Protein AF-A0A9D9GJA7-F1 (afdb_monomer)

pLDDT: mean 70.84, std 18.73, range [32.91, 92.44]

Mean predicted aligned error: 10.93 Å

Structure (mmCIF, N/CA/C/O backbone):
data_AF-A0A9D9GJA7-F1
#
_entry.id   AF-A0A9D9GJA7-F1
#
loop_
_atom_site.group_PDB
_atom_site.id
_atom_site.type_symbol
_atom_site.label_atom_id
_atom_site.label_alt_id
_atom_site.label_comp_id
_atom_site.label_asym_id
_atom_site.label_entity_id
_atom_site.label_seq_id
_atom_site.pdbx_PDB_ins_code
_atom_site.Cartn_x
_atom_site.Cartn_y
_atom_site.Cartn_z
_atom_site.occupancy
_atom_site.B_iso_or_equiv
_atom_site.auth_seq_id
_atom_site.auth_comp_id
_atom_site.auth_asym_id
_atom_site.auth_atom_id
_atom_site.pdbx_PDB_model_num
ATOM 1 N N . MET A 1 1 ? 30.873 8.343 -36.134 1.00 35.38 1 MET A N 1
ATOM 2 C CA . MET A 1 1 ? 29.512 7.784 -36.040 1.00 35.38 1 MET A CA 1
ATOM 3 C C . MET A 1 1 ? 29.190 7.694 -34.567 1.00 35.38 1 MET A C 1
ATOM 5 O O . MET A 1 1 ? 29.715 6.819 -33.895 1.00 35.38 1 MET A O 1
ATOM 9 N N . THR A 1 2 ? 28.476 8.680 -34.042 1.00 35.34 2 THR A N 1
ATOM 10 C CA . THR A 1 2 ? 27.985 8.662 -32.664 1.00 35.34 2 THR A CA 1
ATOM 11 C C . THR A 1 2 ? 26.743 7.786 -32.673 1.00 35.34 2 THR A C 1
ATOM 13 O O . THR A 1 2 ? 25.801 8.078 -33.402 1.00 35.34 2 THR A O 1
ATOM 16 N N . GLN A 1 3 ? 26.798 6.666 -31.958 1.00 35.84 3 GLN A N 1
ATOM 17 C CA . GLN A 1 3 ? 25.634 5.827 -31.706 1.00 35.84 3 GLN A CA 1
ATOM 18 C C . GLN A 1 3 ? 24.644 6.712 -30.941 1.00 35.84 3 GLN A C 1
ATOM 20 O O . GLN A 1 3 ? 25.002 7.241 -29.887 1.00 35.84 3 GLN A O 1
ATOM 25 N N . GLU A 1 4 ? 23.475 6.983 -31.525 1.00 36.22 4 GLU A N 1
ATOM 26 C CA . GLU A 1 4 ? 22.383 7.639 -30.809 1.00 36.22 4 GLU A CA 1
ATOM 27 C C . GLU A 1 4 ? 22.106 6.781 -29.578 1.00 36.22 4 GLU A C 1
ATOM 29 O O . GLU A 1 4 ? 21.740 5.614 -29.692 1.00 36.22 4 GLU A O 1
ATOM 34 N N . GLY A 1 5 ? 22.425 7.323 -28.402 1.00 35.62 5 GLY A N 1
ATOM 35 C CA . GLY A 1 5 ? 22.123 6.664 -27.148 1.00 35.62 5 GLY A CA 1
ATOM 36 C C . GLY A 1 5 ? 20.614 6.597 -27.036 1.00 35.62 5 GLY A C 1
ATOM 37 O O . GLY A 1 5 ? 19.968 7.644 -26.934 1.00 35.62 5 GLY A O 1
ATOM 38 N N . ASP A 1 6 ? 20.069 5.384 -27.089 1.00 36.84 6 ASP A N 1
ATOM 39 C CA . ASP A 1 6 ? 18.672 5.133 -26.773 1.00 36.84 6 ASP A CA 1
ATOM 40 C C . ASP A 1 6 ? 18.368 5.819 -25.442 1.00 36.84 6 ASP A C 1
ATOM 42 O O . ASP A 1 6 ? 18.902 5.474 -24.385 1.00 36.84 6 ASP A O 1
ATOM 46 N N . THR A 1 7 ? 17.557 6.871 -25.503 1.00 36.34 7 THR A N 1
ATOM 47 C CA . THR A 1 7 ? 17.101 7.551 -24.301 1.00 36.34 7 THR A CA 1
ATOM 48 C C 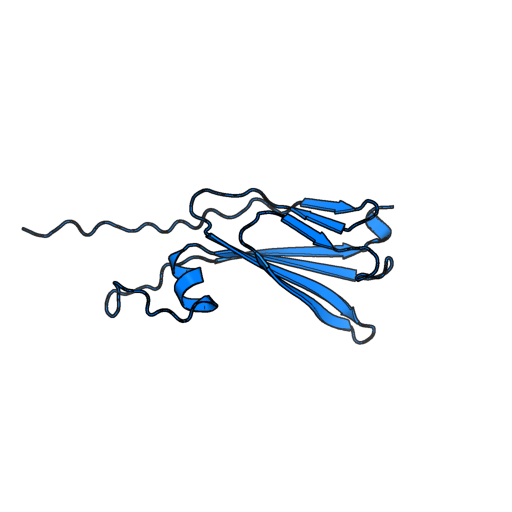. THR A 1 7 ? 16.082 6.623 -23.660 1.00 36.34 7 THR A C 1
ATOM 50 O O . THR A 1 7 ? 14.925 6.588 -24.073 1.00 36.34 7 THR A O 1
ATOM 53 N N . ILE A 1 8 ? 16.510 5.839 -22.670 1.00 39.09 8 ILE A N 1
ATOM 54 C CA . ILE A 1 8 ? 15.599 5.059 -21.831 1.00 39.09 8 ILE A CA 1
ATOM 55 C C . ILE A 1 8 ? 14.824 6.060 -20.970 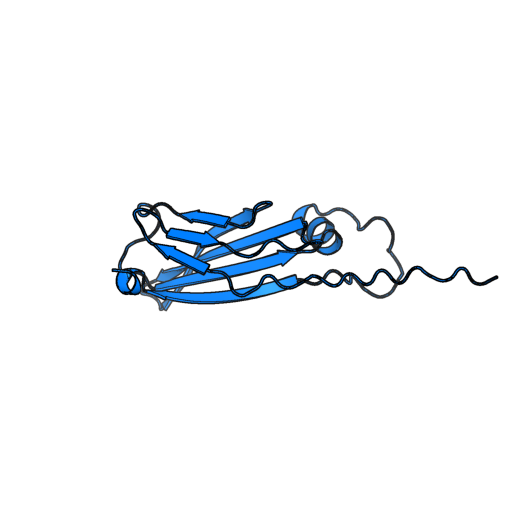1.00 39.09 8 ILE A C 1
ATOM 57 O O . ILE A 1 8 ? 15.234 6.426 -19.871 1.00 39.09 8 ILE A O 1
ATOM 61 N N . THR A 1 9 ? 13.700 6.555 -21.486 1.00 38.88 9 THR A N 1
ATOM 62 C CA . THR A 1 9 ? 12.747 7.342 -20.705 1.00 38.88 9 THR A CA 1
ATOM 63 C C . THR A 1 9 ? 11.918 6.378 -19.861 1.00 38.88 9 THR A C 1
ATOM 65 O O . THR A 1 9 ? 10.818 5.986 -20.253 1.00 38.88 9 THR A O 1
ATOM 68 N N . GLY A 1 10 ? 12.458 5.954 -18.718 1.00 42.56 10 GLY A N 1
ATOM 69 C CA .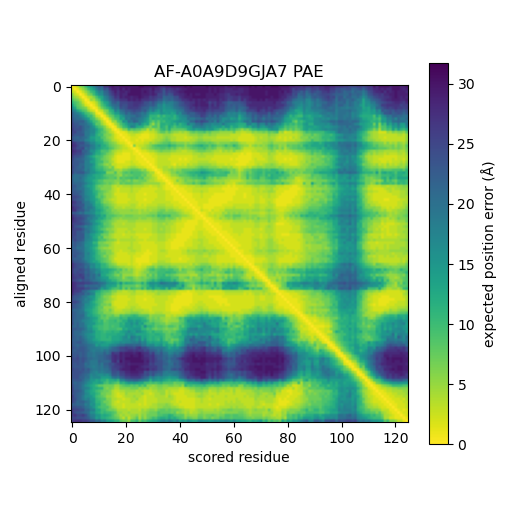 GLY A 1 10 ? 11.708 5.237 -17.688 1.00 42.56 10 GLY A CA 1
ATOM 70 C C . GLY A 1 10 ? 10.673 6.168 -17.065 1.00 42.56 10 GLY A C 1
ATOM 71 O O . GLY A 1 10 ? 10.892 6.738 -16.004 1.00 42.56 10 GLY A O 1
ATOM 72 N N . VAL A 1 11 ? 9.562 6.412 -17.759 1.00 42.25 11 VAL A N 1
ATOM 73 C CA . VAL A 1 11 ? 8.434 7.136 -17.175 1.00 42.25 11 VAL A CA 1
ATOM 74 C C . VAL A 1 11 ? 7.668 6.116 -16.347 1.00 42.25 11 VAL A C 1
ATOM 76 O O . VAL A 1 11 ? 6.833 5.395 -16.897 1.00 42.25 11 VAL A O 1
ATOM 79 N N . THR A 1 12 ? 7.926 6.031 -15.038 1.00 47.69 12 THR A N 1
ATOM 80 C CA . THR A 1 12 ? 7.034 5.264 -14.158 1.00 47.69 12 THR A CA 1
ATOM 81 C C . THR A 1 12 ? 5.677 5.934 -14.222 1.00 47.69 12 THR A C 1
ATOM 83 O O . THR A 1 12 ? 5.460 7.038 -13.715 1.00 47.69 12 THR A O 1
ATOM 86 N N . LYS A 1 13 ? 4.741 5.293 -14.920 1.00 47.22 13 LYS A N 1
ATOM 87 C CA . LYS A 1 13 ? 3.384 5.805 -15.020 1.00 47.22 13 LYS A CA 1
ATOM 88 C C . LYS A 1 13 ? 2.721 5.582 -13.660 1.00 47.22 13 LYS A C 1
ATOM 90 O O . LYS A 1 13 ? 2.319 4.475 -13.332 1.00 47.22 13 LYS A O 1
ATOM 95 N N . VAL A 1 14 ? 2.623 6.670 -12.899 1.00 48.81 14 VAL A N 1
ATOM 96 C CA . VAL A 1 14 ? 1.860 6.840 -11.651 1.00 48.81 14 VAL A CA 1
ATOM 97 C C . VAL A 1 14 ? 0.566 6.007 -11.698 1.00 48.81 14 VAL A C 1
ATOM 99 O O . VAL A 1 14 ? -0.241 6.246 -12.609 1.00 48.81 14 VAL A O 1
ATOM 102 N N . PRO A 1 15 ? 0.309 5.074 -10.759 1.00 52.47 15 PRO A N 1
ATOM 103 C CA . PRO A 1 15 ? -1.046 4.569 -10.558 1.00 52.47 15 PRO A CA 1
ATOM 104 C C . PRO A 1 15 ? -1.973 5.774 -10.373 1.00 52.47 15 PRO A C 1
ATOM 106 O O . PRO A 1 15 ? -1.563 6.784 -9.792 1.00 52.47 15 PRO A O 1
ATOM 109 N N . LYS A 1 16 ? -3.224 5.719 -10.849 1.00 59.41 16 LYS A N 1
ATOM 110 C CA . LYS A 1 16 ? -4.201 6.700 -10.341 1.00 59.41 16 LYS A CA 1
ATOM 111 C C . LYS A 1 16 ? -4.279 6.564 -8.811 1.00 59.41 16 LYS A C 1
ATOM 113 O O . LYS A 1 16 ? -3.718 5.623 -8.248 1.00 59.41 16 LYS A O 1
ATOM 118 N N . ASP A 1 17 ? -4.930 7.510 -8.134 1.00 66.94 17 ASP A N 1
ATOM 119 C CA . ASP A 1 17 ? -5.233 7.284 -6.717 1.00 66.94 17 ASP A CA 1
ATOM 120 C C . ASP A 1 17 ? -5.847 5.888 -6.543 1.00 66.94 17 ASP A C 1
ATOM 122 O O . ASP A 1 17 ? -6.564 5.406 -7.420 1.00 66.94 17 ASP A O 1
ATOM 126 N N . PHE A 1 18 ? -5.479 5.213 -5.460 1.00 79.75 18 PHE A N 1
ATOM 127 C CA . PHE A 1 18 ? -6.000 3.890 -5.169 1.00 79.75 18 PHE A CA 1
ATOM 128 C C . PHE A 1 18 ? -7.399 4.001 -4.560 1.00 79.75 18 PHE A C 1
ATOM 130 O O . PHE A 1 18 ? -7.737 4.967 -3.862 1.00 79.75 18 PHE A O 1
ATOM 137 N N . ASP A 1 19 ? -8.197 2.981 -4.827 1.00 87.62 19 ASP A N 1
ATOM 138 C CA . ASP A 1 19 ? -9.531 2.805 -4.290 1.00 87.62 19 ASP A CA 1
ATOM 139 C C . ASP A 1 19 ? -9.486 1.893 -3.071 1.00 87.62 19 ASP A C 1
ATOM 141 O O . ASP A 1 19 ? -8.735 0.915 -3.013 1.00 87.62 19 ASP A O 1
ATOM 145 N N . ILE A 1 20 ? -10.318 2.234 -2.092 1.00 86.56 20 ILE A N 1
ATOM 146 C CA . ILE A 1 20 ? -10.500 1.473 -0.863 1.00 86.56 20 ILE A CA 1
ATOM 147 C C . ILE A 1 20 ? -11.975 1.124 -0.788 1.00 86.56 20 ILE A C 1
ATOM 149 O O . ILE A 1 20 ? -12.831 2.004 -0.871 1.00 86.56 20 ILE A O 1
ATOM 153 N N . THR A 1 21 ? -12.261 -0.162 -0.655 1.00 87.88 21 THR A N 1
ATOM 154 C CA . THR A 1 21 ? -13.621 -0.677 -0.507 1.00 87.88 21 THR A CA 1
ATOM 155 C C . THR A 1 21 ? -13.660 -1.603 0.692 1.00 87.88 21 THR A C 1
ATOM 157 O O . THR A 1 21 ? -12.754 -2.416 0.869 1.00 87.88 21 THR A O 1
ATOM 160 N N . MET A 1 22 ? -14.698 -1.474 1.509 1.00 80.69 22 MET A N 1
ATOM 161 C CA . MET A 1 22 ? -14.904 -2.304 2.687 1.00 80.69 22 MET A CA 1
ATOM 162 C C . MET A 1 22 ? -16.203 -3.085 2.509 1.00 80.69 22 MET A C 1
ATOM 164 O O . MET A 1 22 ? -17.247 -2.490 2.258 1.00 80.69 22 MET A O 1
ATOM 168 N N . ASN A 1 23 ? -16.114 -4.408 2.617 1.00 78.88 23 ASN A N 1
ATOM 169 C CA . ASN A 1 23 ? -17.252 -5.300 2.858 1.00 78.88 23 ASN A CA 1
ATOM 170 C C . ASN A 1 23 ? -16.893 -6.132 4.104 1.00 78.88 23 ASN A C 1
ATOM 172 O O . ASN A 1 23 ? -16.432 -5.568 5.091 1.00 78.88 23 ASN A O 1
ATOM 176 N N . ASP A 1 24 ? -16.980 -7.464 4.034 1.00 81.50 24 ASP A N 1
ATOM 177 C CA . ASP A 1 24 ? -16.424 -8.360 5.062 1.00 81.50 24 ASP A CA 1
ATOM 178 C C . ASP A 1 24 ? -14.895 -8.217 5.202 1.00 81.50 24 ASP A C 1
ATOM 180 O O . ASP A 1 24 ? -14.329 -8.543 6.237 1.00 81.50 24 ASP A O 1
ATOM 184 N N . ASN A 1 25 ? -14.223 -7.701 4.165 1.00 85.75 25 ASN A N 1
ATOM 185 C CA . ASN A 1 25 ? -12.782 -7.464 4.127 1.00 85.75 25 ASN A CA 1
ATOM 186 C C . ASN A 1 25 ? -12.474 -6.065 3.578 1.00 85.75 25 ASN A C 1
ATOM 188 O O . ASN A 1 25 ? -13.239 -5.524 2.769 1.00 85.75 25 ASN A O 1
ATOM 192 N N . LEU A 1 26 ? -11.309 -5.529 3.947 1.00 87.69 26 LEU A N 1
ATOM 193 C CA . LEU A 1 26 ? -10.767 -4.296 3.387 1.00 87.69 26 LEU A CA 1
ATOM 194 C C . LEU A 1 26 ? -10.026 -4.618 2.091 1.00 87.69 26 LEU A C 1
ATOM 196 O O . LEU A 1 26 ? -8.973 -5.250 2.102 1.00 87.69 26 LEU A O 1
ATOM 200 N N . LYS A 1 27 ? -10.553 -4.168 0.956 1.00 91.88 27 LYS A N 1
ATOM 201 C CA . LYS A 1 27 ? -9.889 -4.297 -0.340 1.00 91.88 27 LYS A CA 1
ATOM 202 C C . LYS A 1 27 ? -9.298 -2.960 -0.763 1.00 91.88 27 LYS A C 1
ATOM 204 O O . LYS A 1 27 ? -10.020 -1.975 -0.912 1.00 91.88 27 LYS A O 1
ATOM 209 N N . ILE A 1 28 ? -7.998 -2.975 -1.029 1.00 90.88 28 ILE A N 1
ATOM 210 C CA . ILE A 1 28 ? -7.231 -1.861 -1.582 1.00 90.88 28 ILE A CA 1
ATOM 211 C C . ILE A 1 28 ? -6.893 -2.233 -3.024 1.00 90.88 28 ILE A C 1
ATOM 213 O O . ILE A 1 28 ? -6.371 -3.319 -3.274 1.00 90.88 28 ILE A O 1
ATOM 217 N N . SER A 1 29 ? -7.198 -1.372 -3.987 1.00 91.44 29 SER A N 1
ATOM 218 C CA . SER A 1 29 ? -6.900 -1.633 -5.399 1.00 91.44 29 SER A CA 1
ATOM 219 C C . SER A 1 29 ? -6.489 -0.377 -6.141 1.00 91.44 29 SER A C 1
ATOM 221 O O . SER A 1 29 ? -6.932 0.716 -5.814 1.00 91.44 29 SER A O 1
ATOM 223 N N . TRP A 1 30 ? -5.664 -0.530 -7.168 1.00 86.69 30 TRP A N 1
ATOM 224 C CA . TRP A 1 30 ? -5.195 0.571 -8.003 1.00 86.69 30 TRP A CA 1
ATOM 225 C C . TRP A 1 30 ? -5.134 0.157 -9.471 1.00 86.69 30 TRP A C 1
ATOM 227 O O . TRP A 1 30 ? -5.089 -1.026 -9.811 1.00 86.69 30 TRP A O 1
ATOM 237 N N . ASP A 1 31 ? -5.128 1.139 -10.368 1.00 81.44 31 ASP A N 1
ATOM 238 C CA . ASP A 1 31 ? -4.950 0.879 -11.796 1.00 81.44 31 ASP A CA 1
ATOM 239 C C . ASP A 1 31 ? -3.535 0.338 -12.057 1.00 81.44 31 ASP A C 1
ATOM 241 O O . ASP A 1 31 ? -2.538 1.014 -11.774 1.00 81.44 31 ASP A O 1
ATOM 245 N N . SER A 1 32 ? -3.437 -0.853 -1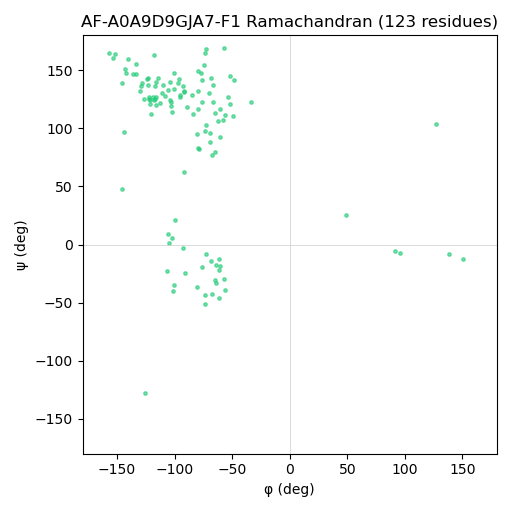2.656 1.00 71.88 32 SER A N 1
ATOM 246 C CA . SER A 1 32 ? -2.173 -1.334 -13.220 1.00 71.88 32 SER A CA 1
ATOM 247 C C . SER A 1 32 ? -1.782 -0.458 -14.406 1.00 71.88 32 SER A C 1
ATOM 249 O O . SER A 1 32 ? -2.630 -0.152 -15.252 1.00 71.88 32 SER A O 1
ATOM 251 N N . ARG A 1 33 ? -0.506 -0.091 -14.523 1.00 65.56 33 ARG A N 1
ATOM 252 C CA . ARG A 1 33 ? -0.007 0.636 -15.692 1.00 65.56 33 ARG A CA 1
ATOM 253 C C . ARG A 1 33 ? 1.139 -0.107 -16.353 1.00 65.56 33 ARG A C 1
ATOM 255 O O . ARG A 1 33 ? 1.976 -0.714 -15.698 1.00 65.56 33 ARG A O 1
ATOM 262 N N . GLU A 1 34 ? 1.150 -0.031 -17.677 1.00 67.00 34 GLU A N 1
ATOM 263 C CA . GLU A 1 34 ? 2.233 -0.540 -18.511 1.00 67.00 34 GLU A CA 1
ATOM 264 C C . GLU A 1 34 ? 3.576 0.056 -18.054 1.00 67.00 34 GLU A C 1
ATOM 266 O O . GLU A 1 34 ? 3.699 1.279 -17.931 1.00 67.00 34 GLU A O 1
ATOM 271 N N . GLY A 1 35 ? 4.553 -0.814 -17.786 1.00 65.69 35 GLY A N 1
ATOM 272 C CA . GLY A 1 35 ? 5.881 -0.451 -17.282 1.00 65.69 35 GLY A CA 1
ATOM 273 C C . GLY A 1 35 ? 6.054 -0.540 -15.759 1.00 65.69 35 GLY A C 1
ATOM 274 O O . GLY A 1 35 ? 7.179 -0.417 -15.282 1.00 65.69 35 GLY A O 1
ATOM 275 N N . THR A 1 36 ? 4.987 -0.778 -14.986 1.00 71.38 36 THR A N 1
ATOM 276 C CA . THR A 1 36 ? 5.105 -1.105 -13.556 1.00 71.38 36 THR A CA 1
ATOM 277 C C . THR A 1 36 ? 5.349 -2.600 -13.372 1.00 71.38 36 THR A C 1
ATOM 279 O O . THR A 1 36 ? 4.586 -3.406 -13.899 1.00 71.38 36 THR A O 1
ATOM 282 N N . GLN A 1 37 ? 6.384 -2.964 -12.612 1.00 71.06 37 GLN A N 1
ATOM 283 C CA . GLN A 1 37 ? 6.712 -4.371 -12.343 1.00 71.06 37 GLN A CA 1
ATOM 284 C C . GLN A 1 37 ? 6.236 -4.844 -10.975 1.00 71.06 37 GLN A C 1
ATOM 286 O O . GLN A 1 37 ? 5.851 -6.000 -10.819 1.00 71.06 37 GLN A O 1
ATOM 291 N N . ALA A 1 38 ? 6.273 -3.960 -9.982 1.00 77.94 38 ALA A N 1
ATOM 292 C CA . ALA A 1 38 ? 5.916 -4.297 -8.616 1.00 77.94 38 ALA A CA 1
ATOM 293 C C . ALA A 1 38 ? 5.373 -3.081 -7.866 1.00 77.94 38 ALA A C 1
ATOM 295 O O . ALA A 1 38 ? 5.570 -1.927 -8.264 1.00 77.94 38 ALA A O 1
ATOM 296 N N . TYR A 1 39 ? 4.730 -3.370 -6.745 1.00 79.25 39 TYR A N 1
ATOM 297 C CA . TYR A 1 39 ? 4.208 -2.406 -5.797 1.00 79.25 39 TYR A CA 1
ATOM 298 C C . TYR A 1 39 ? 4.708 -2.757 -4.398 1.00 79.25 39 TYR A C 1
ATOM 300 O O . TYR A 1 39 ? 4.711 -3.927 -4.037 1.00 79.25 39 TYR A O 1
ATOM 308 N N . SER A 1 40 ? 5.097 -1.766 -3.603 1.00 84.56 40 SER A N 1
ATOM 309 C CA . SER A 1 40 ? 5.170 -1.909 -2.147 1.00 84.56 40 SER A CA 1
ATOM 310 C C . SER A 1 40 ? 3.865 -1.383 -1.565 1.00 84.56 40 SER A C 1
ATOM 312 O O . SER A 1 40 ? 3.433 -0.276 -1.900 1.00 84.56 40 SER A O 1
ATOM 314 N N . LEU A 1 41 ? 3.213 -2.206 -0.751 1.00 87.06 41 LEU A N 1
ATOM 315 C CA . LEU A 1 41 ? 2.031 -1.846 0.012 1.00 87.06 41 LEU A CA 1
ATOM 316 C C . LEU A 1 41 ? 2.400 -1.858 1.489 1.00 87.06 41 LEU A C 1
ATOM 318 O O . LEU A 1 41 ? 2.762 -2.904 2.023 1.00 87.06 41 LEU A O 1
ATOM 322 N N . ILE A 1 42 ? 2.220 -0.716 2.143 1.00 90.38 42 ILE A N 1
ATOM 323 C CA . ILE A 1 42 ? 2.322 -0.601 3.592 1.00 90.38 42 ILE A CA 1
ATOM 324 C C . ILE A 1 42 ? 0.955 -0.196 4.125 1.00 90.38 42 ILE A C 1
ATOM 326 O O . ILE A 1 42 ? 0.367 0.794 3.682 1.00 90.38 42 ILE A O 1
ATOM 330 N N . VAL A 1 43 ? 0.444 -0.957 5.086 1.00 90.75 43 VAL A N 1
ATOM 331 C CA . VAL A 1 43 ? -0.749 -0.589 5.849 1.00 90.75 43 VAL A CA 1
ATOM 332 C C . VAL A 1 43 ? -0.365 -0.463 7.306 1.00 90.75 43 VAL A C 1
ATOM 334 O O . VAL A 1 43 ? 0.230 -1.375 7.875 1.00 90.75 43 VAL A O 1
ATOM 337 N N . SER A 1 44 ? -0.696 0.678 7.900 1.00 92.44 44 SER A N 1
ATOM 338 C CA . SER A 1 44 ? -0.371 0.997 9.283 1.00 92.44 44 SER A CA 1
ATOM 339 C C . SER A 1 44 ? -1.614 1.346 10.088 1.00 92.44 44 SER A C 1
ATOM 341 O O . SER A 1 44 ? -2.506 2.037 9.588 1.00 92.44 44 SER A O 1
ATOM 343 N N . GLN A 1 45 ? -1.625 0.919 11.347 1.00 91.44 45 GLN A N 1
ATOM 344 C CA . GLN A 1 45 ? -2.599 1.315 12.360 1.00 91.44 45 GLN A CA 1
ATOM 345 C C . GLN A 1 45 ? -2.004 2.384 13.267 1.00 91.44 45 GLN A C 1
ATOM 347 O O . GLN A 1 45 ? -0.791 2.426 13.492 1.00 91.44 45 GLN A O 1
ATOM 352 N N . LYS A 1 46 ? -2.864 3.277 13.754 1.00 91.31 46 LYS A N 1
ATOM 353 C CA . LYS A 1 46 ? -2.473 4.284 14.733 1.00 91.31 46 LYS A CA 1
ATOM 354 C C . LYS A 1 46 ? -2.643 3.733 16.146 1.00 91.31 46 LYS A C 1
ATOM 356 O O . LYS A 1 46 ? -3.763 3.463 16.559 1.00 91.31 46 LYS A O 1
ATOM 361 N N . GLU A 1 47 ? -1.548 3.651 16.883 1.00 87.56 47 GLU A N 1
ATOM 362 C CA . GLU A 1 47 ? -1.532 3.241 18.288 1.00 87.56 47 GLU A CA 1
ATOM 363 C C . GLU A 1 47 ? -2.092 4.332 19.212 1.00 87.56 47 GLU A C 1
ATOM 365 O O . GLU A 1 47 ? -2.136 5.519 18.860 1.00 87.56 47 GLU A O 1
ATOM 370 N N . GLU A 1 48 ? -2.417 3.961 20.455 1.00 85.75 48 GLU A N 1
ATOM 371 C CA . GLU A 1 48 ? -2.778 4.923 21.509 1.00 85.75 48 GLU A CA 1
ATOM 372 C C . GLU A 1 48 ? -1.670 5.965 21.755 1.00 85.75 48 GLU A C 1
ATOM 374 O O . GLU A 1 48 ? -1.962 7.113 22.101 1.00 85.75 48 GLU A O 1
ATOM 379 N N . SER A 1 49 ? -0.399 5.599 21.525 1.00 87.50 49 SER A N 1
ATOM 380 C CA . SER A 1 49 ? 0.747 6.520 21.600 1.00 87.50 49 SER A CA 1
ATOM 381 C C . SER A 1 49 ? 0.699 7.631 20.543 1.00 87.50 49 SER A C 1
ATOM 383 O O . SER A 1 49 ? 1.372 8.653 20.682 1.00 87.50 49 SER A O 1
ATOM 385 N N . GLY A 1 50 ? -0.106 7.447 19.494 1.00 85.94 50 GLY A N 1
ATOM 386 C CA . GLY A 1 50 ? -0.193 8.314 18.328 1.00 85.94 50 GLY A CA 1
ATOM 387 C C . GLY A 1 50 ? 0.736 7.921 17.178 1.00 85.94 50 GLY A C 1
ATOM 388 O O . GLY A 1 50 ? 0.634 8.535 16.109 1.00 85.94 50 GLY A O 1
ATOM 389 N N . ASP A 1 51 ? 1.596 6.919 17.377 1.00 89.69 51 ASP A N 1
ATOM 390 C CA . ASP A 1 51 ? 2.496 6.389 16.353 1.00 89.69 51 ASP A CA 1
ATOM 391 C C . ASP A 1 51 ? 1.743 5.535 15.329 1.00 89.69 51 ASP A C 1
ATOM 393 O O . ASP A 1 51 ? 0.694 4.965 15.619 1.00 89.69 51 ASP A O 1
ATOM 397 N N . TRP A 1 52 ? 2.290 5.447 14.116 1.00 90.31 52 TRP A N 1
ATOM 398 C CA . TRP A 1 52 ? 1.778 4.572 13.062 1.00 90.31 52 TRP A CA 1
ATOM 399 C C . TRP A 1 52 ? 2.660 3.335 12.970 1.00 90.31 52 TRP A C 1
ATOM 401 O O . TRP A 1 52 ? 3.828 3.455 12.594 1.00 90.31 52 TRP A O 1
ATOM 411 N N . LEU A 1 53 ? 2.112 2.166 13.291 1.00 90.44 53 LEU A N 1
ATOM 412 C CA . LEU A 1 53 ? 2.832 0.899 13.209 1.00 90.44 53 LEU A CA 1
ATOM 413 C C . LEU A 1 53 ? 2.358 0.088 12.001 1.00 90.44 53 LEU A C 1
ATOM 415 O O . LEU A 1 53 ? 1.149 -0.017 11.781 1.00 90.44 53 LEU A O 1
ATOM 419 N N . PRO A 1 54 ? 3.277 -0.464 11.188 1.00 90.50 54 PRO A N 1
ATOM 420 C CA . PRO A 1 54 ? 2.906 -1.289 10.051 1.00 90.50 54 PRO A CA 1
ATOM 421 C C . PRO A 1 54 ? 2.331 -2.624 10.530 1.00 90.50 54 PRO A C 1
ATOM 423 O O . PRO A 1 54 ? 2.941 -3.323 11.336 1.00 90.50 54 PRO A O 1
ATOM 426 N N . VAL A 1 55 ? 1.173 -2.984 9.988 1.00 91.00 55 VAL A N 1
ATOM 427 C CA . VAL A 1 55 ? 0.558 -4.311 10.138 1.00 91.00 55 VAL A CA 1
ATOM 428 C C . VAL A 1 55 ? 0.653 -5.138 8.865 1.00 91.00 55 VAL A C 1
ATOM 430 O O . VAL A 1 55 ? 0.637 -6.362 8.926 1.00 91.00 55 VAL A O 1
ATOM 433 N N . ILE A 1 56 ? 0.803 -4.472 7.718 1.00 91.25 56 ILE A N 1
ATOM 434 C CA . ILE A 1 56 ? 1.129 -5.082 6.430 1.00 91.25 56 ILE A CA 1
ATOM 435 C C . ILE A 1 56 ? 2.302 -4.300 5.841 1.00 91.25 56 ILE A C 1
ATOM 437 O O . ILE A 1 56 ? 2.258 -3.070 5.805 1.00 91.25 56 ILE A O 1
ATOM 441 N N . ASP A 1 57 ? 3.318 -5.014 5.369 1.00 89.88 57 ASP A N 1
ATOM 442 C CA . ASP A 1 57 ? 4.446 -4.485 4.600 1.00 89.88 57 ASP A CA 1
ATOM 443 C C . ASP A 1 57 ? 4.825 -5.544 3.560 1.00 89.88 57 ASP A C 1
ATOM 445 O O . ASP A 1 57 ? 5.457 -6.552 3.874 1.00 89.88 57 ASP A O 1
ATOM 449 N N . GLU A 1 58 ? 4.310 -5.378 2.344 1.00 85.31 58 GLU A N 1
ATOM 450 C CA . GLU A 1 58 ? 4.323 -6.418 1.319 1.00 85.31 58 GLU A CA 1
ATOM 451 C C . GLU A 1 58 ? 4.783 -5.884 -0.032 1.00 85.31 58 GLU A C 1
ATOM 453 O O . GLU A 1 58 ? 4.477 -4.758 -0.433 1.00 85.31 58 GLU A O 1
ATOM 458 N N . THR A 1 59 ? 5.467 -6.747 -0.785 1.00 83.94 59 THR A N 1
ATOM 459 C CA . THR A 1 59 ? 5.795 -6.500 -2.192 1.00 83.94 59 THR A CA 1
ATOM 460 C C . THR A 1 59 ? 4.874 -7.314 -3.092 1.00 83.94 59 THR A C 1
ATOM 462 O O . THR A 1 59 ? 4.865 -8.544 -3.061 1.00 83.94 59 THR A O 1
ATOM 465 N N . LEU A 1 60 ? 4.109 -6.624 -3.932 1.00 83.62 60 LEU A N 1
ATOM 466 C CA . LEU A 1 60 ? 3.040 -7.184 -4.747 1.00 83.62 60 LEU A CA 1
ATOM 467 C C . LEU A 1 60 ? 3.349 -7.045 -6.240 1.00 83.62 60 LEU A C 1
ATOM 469 O O . LEU A 1 60 ? 3.793 -5.999 -6.704 1.00 83.62 60 LEU A O 1
ATOM 473 N N . TYR A 1 61 ? 3.023 -8.082 -7.011 1.00 82.62 61 TYR A N 1
ATOM 474 C CA . TYR A 1 61 ? 3.064 -8.083 -8.489 1.00 82.62 61 TYR A CA 1
ATOM 475 C C . TYR A 1 61 ? 1.658 -8.020 -9.098 1.00 82.62 61 TYR A C 1
ATOM 477 O O . TYR A 1 61 ? 1.455 -8.218 -10.293 1.00 82.62 61 TYR A O 1
ATOM 485 N N . VAL A 1 62 ? 0.670 -7.781 -8.241 1.00 86.06 62 VAL A N 1
ATOM 486 C CA . VAL A 1 62 ? -0.737 -7.583 -8.570 1.00 86.06 62 VAL A CA 1
ATOM 487 C C . VAL A 1 62 ? -1.139 -6.176 -8.148 1.00 86.06 62 VAL A C 1
ATOM 489 O O . VAL A 1 62 ? -0.457 -5.530 -7.356 1.00 86.06 62 VAL A O 1
ATOM 492 N N . ASN A 1 63 ? -2.259 -5.696 -8.673 1.00 85.75 63 ASN A N 1
ATOM 493 C CA . ASN A 1 63 ? -2.731 -4.331 -8.466 1.00 85.75 63 ASN A CA 1
ATOM 494 C C . ASN A 1 63 ? -3.819 -4.204 -7.383 1.00 85.75 63 ASN A C 1
ATOM 496 O O . ASN A 1 63 ? -4.612 -3.260 -7.396 1.00 85.75 63 ASN A O 1
ATOM 500 N N 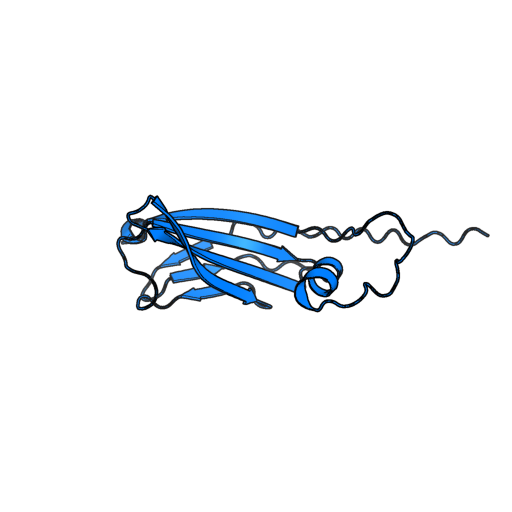. PHE A 1 64 ? -3.910 -5.183 -6.482 1.00 91.19 64 PHE A N 1
ATOM 501 C CA . PHE A 1 64 ? -4.838 -5.157 -5.359 1.00 91.19 64 PHE A CA 1
ATOM 502 C C . PHE A 1 64 ? -4.325 -5.987 -4.181 1.00 91.19 64 PHE A C 1
ATOM 504 O O . PHE A 1 64 ? -3.512 -6.893 -4.353 1.00 91.19 64 PHE A O 1
ATOM 511 N N . TYR A 1 65 ? -4.869 -5.711 -3.000 1.00 91.56 65 TYR A N 1
ATOM 512 C CA . TYR A 1 65 ? -4.674 -6.494 -1.788 1.00 91.56 65 TYR A CA 1
ATOM 513 C C . TYR A 1 65 ? -5.974 -6.551 -0.984 1.00 91.56 65 TYR A C 1
ATOM 515 O O . TYR A 1 65 ? -6.775 -5.613 -1.019 1.00 91.56 65 TYR A O 1
ATOM 523 N N . ILE A 1 66 ? -6.202 -7.665 -0.290 1.00 91.12 66 ILE A N 1
ATOM 524 C CA . ILE A 1 66 ? -7.376 -7.872 0.561 1.00 91.12 66 ILE A CA 1
ATOM 525 C C . ILE A 1 66 ? -6.873 -8.152 1.968 1.00 91.12 66 ILE A C 1
ATOM 527 O O . ILE A 1 66 ? -6.140 -9.116 2.174 1.00 91.12 66 ILE A O 1
ATOM 531 N N . ILE A 1 67 ? -7.280 -7.315 2.915 1.00 88.94 67 ILE A N 1
ATOM 532 C CA . ILE A 1 67 ? -6.992 -7.484 4.332 1.00 88.94 67 ILE A CA 1
ATOM 533 C C . ILE A 1 67 ? -8.250 -8.002 5.007 1.00 88.94 67 ILE A C 1
ATOM 535 O O . ILE A 1 67 ? -9.312 -7.377 4.927 1.00 88.94 67 ILE A O 1
ATOM 539 N N . ASN A 1 68 ? -8.126 -9.157 5.652 1.00 83.56 68 ASN A N 1
ATOM 540 C CA . ASN A 1 68 ? -9.229 -9.728 6.407 1.00 83.56 68 ASN A CA 1
ATOM 541 C C . ASN A 1 68 ? -9.524 -8.864 7.633 1.00 83.56 68 ASN A C 1
ATOM 543 O O . ASN A 1 68 ? -8.599 -8.372 8.281 1.00 83.56 68 ASN A O 1
ATOM 547 N N . SER A 1 69 ? -10.803 -8.726 7.984 1.00 72.25 69 SER A N 1
ATOM 548 C CA . SER A 1 69 ? -11.241 -7.928 9.139 1.00 72.25 69 SER A CA 1
ATOM 549 C C . SER A 1 69 ? -10.707 -8.429 10.486 1.00 72.25 69 SER A C 1
ATOM 551 O O . SER A 1 69 ? -10.829 -7.736 11.483 1.00 72.25 69 SER A O 1
ATOM 553 N N . GLU A 1 70 ? -10.137 -9.634 10.544 1.00 78.88 70 GLU A N 1
ATOM 554 C CA . GLU A 1 70 ? -9.484 -10.170 11.746 1.00 78.88 70 GLU A CA 1
ATOM 555 C C . GLU A 1 70 ? -8.099 -9.552 12.000 1.00 78.88 70 GLU A C 1
ATOM 557 O O . GLU A 1 70 ? -7.587 -9.638 13.111 1.00 78.88 70 GLU A O 1
ATOM 562 N N . VAL A 1 71 ? -7.483 -8.951 10.975 1.00 79.94 71 VAL A N 1
ATOM 563 C CA . VAL A 1 71 ? -6.149 -8.330 11.059 1.00 79.94 71 VAL A CA 1
ATOM 564 C C . VAL A 1 71 ?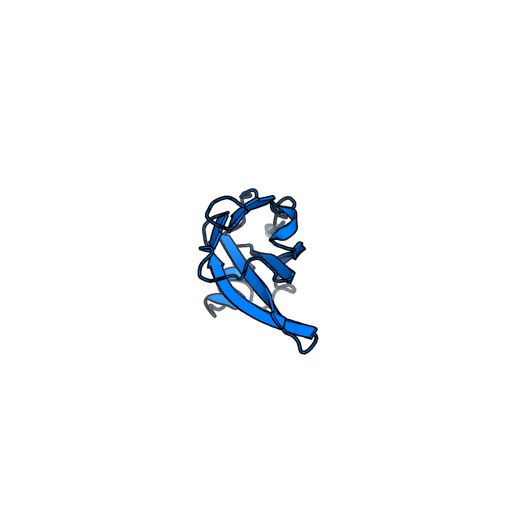 -6.244 -6.852 11.437 1.00 79.94 71 VAL A C 1
ATOM 566 O O . VAL A 1 71 ? -5.287 -6.297 11.964 1.00 79.94 71 VAL A O 1
ATOM 569 N N . ILE A 1 72 ? -7.384 -6.212 11.157 1.00 75.62 72 ILE A N 1
ATOM 570 C CA . ILE A 1 72 ? -7.579 -4.780 11.374 1.00 75.62 72 ILE A CA 1
ATOM 571 C C . ILE A 1 72 ? -8.823 -4.545 12.226 1.00 75.62 72 ILE A C 1
ATOM 573 O O . ILE A 1 72 ? -9.915 -4.965 11.840 1.00 75.62 72 ILE A O 1
ATOM 577 N N . GLU A 1 73 ? -8.693 -3.832 13.345 1.00 71.50 73 GLU A N 1
ATOM 578 C CA . GLU A 1 73 ? -9.844 -3.516 14.189 1.00 71.50 73 GLU A CA 1
ATOM 579 C C . GLU A 1 73 ? -10.694 -2.392 13.579 1.00 71.50 73 GLU A C 1
ATOM 581 O O . GLU A 1 73 ? -10.200 -1.433 12.984 1.00 71.50 73 GLU A O 1
ATOM 586 N N . THR A 1 74 ? -12.020 -2.505 13.706 1.00 64.94 74 THR A N 1
ATOM 587 C CA . THR A 1 74 ? -12.962 -1.656 12.955 1.00 64.94 74 THR A CA 1
ATOM 588 C C . THR A 1 74 ? -13.042 -0.200 13.413 1.00 64.94 74 THR A C 1
ATOM 590 O O . THR A 1 74 ? -13.708 0.593 12.745 1.00 64.94 74 THR A O 1
ATOM 593 N N . ASP A 1 75 ? -12.411 0.146 14.533 1.00 68.00 75 ASP A N 1
ATOM 594 C CA . ASP A 1 75 ? -12.401 1.506 15.085 1.00 68.00 75 ASP A CA 1
ATOM 595 C C . ASP A 1 75 ? -11.055 2.217 14.867 1.00 68.00 75 ASP A C 1
ATOM 597 O O . ASP A 1 75 ? -10.896 3.387 15.228 1.00 68.00 75 ASP A O 1
ATOM 601 N N . ASP A 1 76 ? -10.107 1.548 14.211 1.00 72.94 76 ASP A N 1
ATOM 602 C CA . ASP A 1 76 ? -8.768 2.080 14.030 1.00 72.94 76 ASP A CA 1
ATOM 603 C C . ASP A 1 76 ? -8.689 3.143 12.939 1.00 72.94 76 ASP A C 1
ATOM 605 O O . ASP A 1 76 ? -9.362 3.111 11.900 1.00 72.94 76 ASP A O 1
ATOM 609 N N . SER A 1 77 ? -7.771 4.083 13.165 1.00 88.88 77 SER A N 1
ATOM 610 C CA . SER A 1 77 ? -7.251 4.924 12.094 1.00 88.88 77 SER A CA 1
ATOM 611 C C . SER A 1 77 ? -6.261 4.113 11.276 1.00 88.88 77 SER A C 1
ATOM 613 O O . SER A 1 77 ? -5.252 3.648 11.807 1.00 88.88 77 SER A O 1
ATOM 615 N N . ILE A 1 78 ? -6.529 3.999 9.979 1.00 89.88 78 ILE A N 1
ATOM 616 C CA . ILE A 1 78 ? -5.703 3.256 9.033 1.00 89.88 78 ILE A CA 1
ATOM 617 C C . ILE A 1 78 ? -5.011 4.222 8.093 1.00 89.88 78 ILE A C 1
ATOM 619 O O . ILE A 1 78 ? -5.623 5.162 7.587 1.00 89.88 78 ILE A O 1
ATOM 623 N N . ARG A 1 79 ? -3.730 3.968 7.837 1.00 91.50 79 ARG A N 1
ATOM 624 C CA . ARG A 1 79 ? -2.944 4.615 6.794 1.00 91.50 79 ARG A CA 1
ATOM 625 C C . ARG A 1 79 ? -2.520 3.560 5.794 1.00 91.50 79 ARG A C 1
ATOM 627 O O . ARG A 1 79 ? -1.894 2.575 6.160 1.00 91.50 79 ARG A O 1
ATOM 634 N N . VAL A 1 80 ? -2.842 3.797 4.533 1.00 89.19 80 VAL A N 1
ATOM 635 C CA . V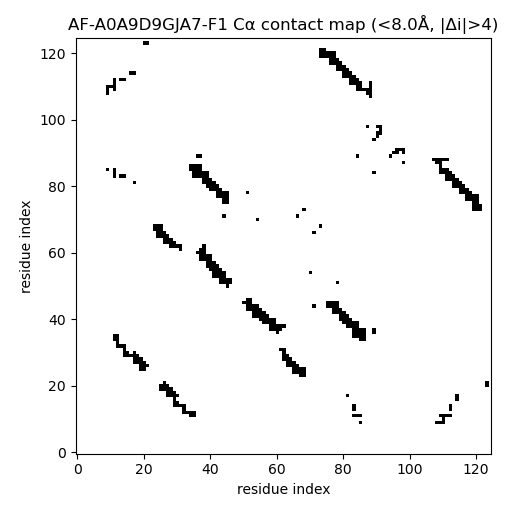AL A 1 80 ? -2.413 2.963 3.414 1.00 89.19 80 VAL A CA 1
ATOM 636 C C . VAL A 1 80 ? -1.428 3.758 2.584 1.00 89.19 80 VAL A C 1
ATOM 638 O O . VAL A 1 80 ? -1.715 4.894 2.199 1.00 89.19 80 VAL A O 1
ATOM 641 N N . GLU A 1 81 ? -0.294 3.144 2.293 1.00 88.62 81 GLU A N 1
ATOM 642 C CA . GLU A 1 81 ? 0.731 3.639 1.394 1.00 88.62 81 GLU A CA 1
ATOM 643 C C . GLU A 1 81 ? 0.957 2.620 0.279 1.00 88.62 81 GLU A C 1
ATOM 645 O O . GLU A 1 81 ? 1.192 1.442 0.533 1.00 88.62 81 GLU A O 1
ATOM 650 N N . VAL A 1 82 ? 0.882 3.083 -0.966 1.00 84.00 82 VAL A N 1
ATOM 651 C CA . VAL A 1 82 ? 1.193 2.286 -2.152 1.00 84.00 82 VAL A CA 1
ATOM 652 C C . VAL A 1 82 ? 2.305 2.983 -2.913 1.00 84.00 82 VAL A C 1
ATOM 654 O O . VAL A 1 82 ? 2.169 4.146 -3.307 1.00 84.00 82 VAL A O 1
ATOM 657 N N . VAL A 1 83 ? 3.394 2.262 -3.149 1.00 81.75 83 VAL A N 1
ATOM 658 C CA . VAL A 1 83 ? 4.532 2.725 -3.939 1.00 81.75 83 VAL A CA 1
ATOM 659 C C . VAL A 1 83 ? 4.661 1.848 -5.172 1.00 81.75 83 VAL A C 1
ATOM 661 O O . VAL A 1 83 ? 4.838 0.642 -5.057 1.00 81.75 83 VAL A O 1
ATOM 664 N N . ALA A 1 84 ? 4.568 2.438 -6.361 1.00 77.69 84 ALA A N 1
ATOM 665 C CA . ALA A 1 84 ? 4.782 1.718 -7.616 1.00 77.69 84 ALA A CA 1
ATOM 666 C C . ALA A 1 84 ? 6.235 1.835 -8.077 1.00 77.69 84 ALA A C 1
ATOM 668 O O . ALA A 1 84 ? 6.784 2.940 -8.083 1.00 77.69 84 ALA A O 1
ATOM 669 N N . PHE A 1 85 ? 6.810 0.717 -8.523 1.00 72.50 85 PHE A N 1
ATOM 670 C CA . PHE A 1 85 ? 8.180 0.637 -9.021 1.00 72.50 85 PHE A CA 1
ATOM 671 C C . PHE A 1 85 ? 8.216 0.237 -10.497 1.00 72.50 85 PHE A C 1
ATOM 673 O O . PHE A 1 85 ? 7.523 -0.693 -10.927 1.00 72.50 85 PHE A O 1
ATOM 680 N N . ASP A 1 86 ? 9.062 0.911 -11.273 1.00 70.00 86 ASP A N 1
ATOM 681 C CA . ASP A 1 86 ? 9.497 0.356 -12.552 1.00 70.00 86 ASP A CA 1
ATOM 682 C C . ASP A 1 86 ? 10.483 -0.805 -12.350 1.00 70.00 86 ASP A C 1
ATOM 684 O O . ASP A 1 86 ? 10.976 -1.069 -11.249 1.00 70.00 86 ASP A O 1
ATOM 688 N N . GLU A 1 87 ? 10.750 -1.521 -13.438 1.00 65.19 87 GLU A N 1
ATOM 689 C CA . GLU A 1 87 ? 11.625 -2.694 -13.459 1.00 65.19 87 GLU A CA 1
ATOM 690 C C . GLU A 1 87 ? 13.034 -2.421 -12.941 1.00 65.19 87 GLU A C 1
ATOM 692 O O . GLU A 1 87 ? 13.607 -3.242 -12.224 1.00 65.19 87 GLU A O 1
ATOM 697 N N . ASN A 1 88 ? 13.579 -1.254 -13.274 1.00 61.50 88 ASN A N 1
ATOM 698 C CA . ASN A 1 88 ? 14.950 -0.902 -12.940 1.00 61.50 88 ASN A CA 1
ATOM 699 C C . ASN A 1 88 ? 15.084 -0.594 -11.447 1.00 61.50 88 ASN A C 1
ATOM 701 O O . ASN A 1 88 ? 16.014 -1.077 -10.801 1.00 61.50 88 ASN A O 1
ATOM 705 N N . TYR A 1 89 ? 14.136 0.160 -10.884 1.00 61.81 89 TYR A N 1
ATOM 706 C CA . TYR A 1 89 ? 14.121 0.477 -9.460 1.00 61.81 89 TYR A CA 1
ATOM 707 C C . TYR A 1 89 ? 13.842 -0.761 -8.605 1.00 61.81 89 TYR A C 1
ATOM 709 O O . TYR A 1 89 ? 14.516 -0.984 -7.601 1.00 61.81 89 TYR A O 1
ATOM 717 N N . TYR A 1 90 ? 12.890 -1.601 -9.021 1.00 62.62 90 TYR A N 1
ATOM 718 C CA . TYR A 1 90 ? 12.562 -2.837 -8.313 1.00 62.62 90 TYR A CA 1
ATOM 719 C C . TYR A 1 90 ? 13.755 -3.810 -8.264 1.00 62.62 90 TYR A C 1
ATOM 721 O O . TYR A 1 90 ? 14.082 -4.327 -7.196 1.00 62.62 90 TYR A O 1
ATOM 729 N N . ASN A 1 91 ? 14.451 -4.030 -9.386 1.00 61.03 91 ASN A N 1
ATOM 730 C CA . ASN A 1 91 ? 15.604 -4.935 -9.417 1.00 61.03 91 ASN A CA 1
ATOM 731 C C . ASN A 1 91 ? 16.764 -4.442 -8.527 1.00 61.03 91 ASN A C 1
ATOM 733 O O . ASN A 1 91 ? 17.447 -5.265 -7.920 1.00 61.03 91 ASN A O 1
ATOM 737 N N . TYR A 1 92 ? 16.947 -3.123 -8.409 1.00 61.75 92 TYR A N 1
ATOM 738 C CA . TYR A 1 92 ? 17.968 -2.521 -7.548 1.00 61.75 92 TYR A CA 1
ATOM 739 C C . TYR A 1 92 ? 17.618 -2.612 -6.055 1.00 61.75 92 TYR A C 1
ATOM 741 O O . TYR A 1 92 ? 18.436 -3.066 -5.261 1.00 61.75 92 TYR A O 1
ATOM 749 N N . VAL A 1 93 ? 16.407 -2.192 -5.665 1.00 61.06 93 VAL A N 1
ATOM 750 C CA . VAL A 1 93 ? 16.021 -2.075 -4.246 1.00 61.06 93 VAL A CA 1
ATOM 751 C C . VAL A 1 93 ? 15.618 -3.415 -3.633 1.00 61.06 93 VAL A C 1
ATOM 753 O O . VAL A 1 93 ? 15.905 -3.654 -2.467 1.00 61.06 93 VAL A O 1
ATOM 756 N N . VAL A 1 94 ? 14.948 -4.286 -4.394 1.00 61.28 94 VAL A N 1
ATOM 757 C CA . VAL A 1 94 ? 14.330 -5.507 -3.844 1.00 61.28 94 VAL A CA 1
ATOM 758 C C . VAL A 1 94 ? 15.160 -6.755 -4.121 1.00 61.28 94 VAL A C 1
ATOM 760 O O . VAL A 1 94 ? 15.266 -7.624 -3.261 1.00 61.28 94 VAL A O 1
ATOM 763 N N . LYS A 1 95 ? 15.744 -6.879 -5.318 1.00 59.66 95 LYS A N 1
ATOM 764 C CA . LYS A 1 95 ? 16.525 -8.072 -5.686 1.00 59.66 95 LYS A CA 1
ATOM 765 C C . LYS A 1 95 ? 18.022 -7.942 -5.406 1.00 59.66 95 LYS A C 1
ATOM 767 O O . LYS A 1 95 ? 18.744 -8.900 -5.672 1.00 59.66 95 LYS A O 1
ATOM 772 N N . GLU A 1 96 ? 18.475 -6.780 -4.926 1.00 61.44 96 GLU A N 1
ATOM 773 C CA . GLU A 1 96 ? 19.895 -6.440 -4.726 1.00 61.44 96 GLU A CA 1
ATOM 774 C C . GLU A 1 96 ? 20.765 -6.755 -5.959 1.00 61.44 96 GLU A C 1
ATOM 776 O O . GLU A 1 96 ? 21.964 -7.017 -5.856 1.00 61.44 96 GLU A O 1
ATOM 781 N N . MET A 1 97 ? 20.161 -6.773 -7.150 1.00 55.34 97 MET A N 1
ATOM 782 C CA . MET A 1 97 ? 20.887 -7.059 -8.376 1.00 55.34 97 MET A CA 1
ATOM 783 C C . MET A 1 97 ? 21.620 -5.791 -8.794 1.00 55.34 97 MET A C 1
ATOM 785 O O . MET A 1 97 ? 21.017 -4.717 -8.873 1.00 55.34 97 MET A O 1
ATOM 789 N N . ASP A 1 98 ? 22.906 -5.927 -9.127 1.00 47.44 98 ASP A N 1
ATOM 790 C CA . ASP A 1 98 ? 23.608 -4.896 -9.884 1.00 47.44 98 ASP A CA 1
ATOM 791 C C . ASP A 1 98 ? 22.768 -4.591 -11.125 1.00 47.44 98 ASP A C 1
ATOM 793 O O . ASP A 1 98 ? 22.473 -5.491 -11.917 1.00 47.44 98 ASP A O 1
ATOM 797 N N . ALA A 1 99 ? 22.349 -3.332 -11.275 1.00 49.59 99 ALA A N 1
ATOM 798 C CA . ALA A 1 99 ? 21.622 -2.873 -12.448 1.00 49.59 99 ALA A CA 1
ATOM 799 C C . ALA A 1 99 ? 22.527 -3.090 -13.668 1.00 49.59 99 ALA A C 1
ATOM 801 O O . ALA A 1 99 ? 23.412 -2.281 -13.966 1.00 49.59 99 ALA A O 1
ATOM 802 N N . SER A 1 100 ? 22.382 -4.244 -14.320 1.00 42.50 100 SER A N 1
ATOM 803 C CA . SER A 1 100 ? 23.315 -4.698 -15.339 1.00 42.50 100 SER A CA 1
ATOM 804 C C . SER A 1 100 ? 23.179 -3.802 -16.564 1.00 42.50 100 SER A C 1
ATOM 806 O O . SER A 1 100 ? 22.292 -3.997 -17.393 1.00 42.50 100 SER A O 1
ATOM 808 N N . GLY A 1 101 ? 24.048 -2.795 -16.649 1.00 43.09 101 GLY A N 1
ATOM 809 C CA . GLY A 1 101 ? 24.140 -1.900 -17.798 1.00 43.09 101 GLY A CA 1
ATOM 810 C C . GLY A 1 101 ? 24.621 -0.479 -17.516 1.00 43.09 101 GLY A C 1
ATOM 811 O O . GLY A 1 101 ? 24.943 0.213 -18.476 1.00 43.09 101 GLY A O 1
ATOM 812 N N . VAL A 1 102 ? 24.694 -0.013 -16.259 1.00 40.50 102 VAL A N 1
ATOM 813 C CA . VAL A 1 102 ? 24.978 1.415 -15.995 1.00 40.50 102 VAL A CA 1
ATOM 814 C C . VAL A 1 102 ? 25.821 1.662 -14.735 1.00 40.50 102 VAL A C 1
ATOM 816 O O . VAL A 1 102 ? 25.541 2.546 -13.933 1.00 40.50 102 VAL A O 1
ATOM 819 N N . VAL A 1 103 ? 26.925 0.937 -14.553 1.00 36.97 103 VAL A N 1
ATOM 820 C CA . VAL A 1 103 ? 27.986 1.416 -13.647 1.00 36.97 103 VAL A CA 1
ATOM 821 C C . VAL A 1 103 ? 28.806 2.454 -14.420 1.00 36.97 103 VAL A C 1
ATOM 823 O O . VAL A 1 103 ? 29.806 2.126 -15.052 1.00 36.97 103 VAL A O 1
ATOM 826 N N . GLY A 1 104 ? 28.324 3.704 -14.452 1.00 39.94 104 GLY A N 1
ATOM 827 C CA . GLY A 1 104 ? 29.052 4.837 -15.043 1.00 39.94 104 GLY A CA 1
ATOM 828 C C . GLY A 1 104 ? 28.250 5.838 -15.882 1.00 39.94 104 GLY A C 1
ATOM 829 O O . GLY A 1 104 ? 28.807 6.883 -16.216 1.00 39.94 104 GLY A O 1
ATOM 830 N N . ALA A 1 105 ? 26.971 5.594 -16.199 1.00 36.41 105 ALA A N 1
ATOM 831 C CA . ALA A 1 105 ? 26.108 6.671 -16.693 1.00 36.41 105 ALA A CA 1
ATOM 832 C C . ALA A 1 105 ? 25.379 7.313 -15.510 1.00 36.41 105 ALA A C 1
ATOM 834 O O . ALA A 1 105 ? 24.862 6.645 -14.618 1.00 36.41 105 ALA A O 1
ATOM 835 N N . TYR A 1 106 ? 25.401 8.636 -15.477 1.00 32.91 106 TYR A N 1
ATOM 836 C CA . TYR A 1 106 ? 24.716 9.439 -14.482 1.00 32.91 106 TYR A CA 1
ATOM 837 C C . TYR A 1 106 ? 23.214 9.127 -14.503 1.00 32.91 106 TYR A C 1
ATOM 839 O O . TYR A 1 106 ? 22.514 9.553 -15.417 1.00 32.91 106 TYR A O 1
ATOM 847 N N . GLY A 1 107 ? 22.730 8.421 -13.480 1.00 35.97 107 GLY A N 1
ATOM 848 C CA . GLY A 1 107 ? 21.313 8.372 -13.137 1.00 35.97 107 GLY A CA 1
ATOM 849 C C . GLY A 1 107 ? 20.732 6.972 -13.024 1.00 35.97 107 GLY A C 1
ATOM 850 O O . GLY A 1 107 ? 20.371 6.344 -14.016 1.00 35.97 107 GLY A O 1
ATOM 851 N N . VAL A 1 108 ? 20.536 6.537 -11.781 1.00 39.44 108 VAL A N 1
ATOM 852 C CA . VAL A 1 108 ? 19.510 5.555 -11.422 1.00 39.44 108 VAL A CA 1
ATOM 853 C C . VAL A 1 108 ? 18.154 6.213 -11.700 1.00 39.44 108 VAL A C 1
ATOM 855 O O . VAL A 1 108 ? 17.531 6.772 -10.804 1.00 39.44 108 VAL A O 1
ATOM 858 N N . PHE A 1 109 ? 17.718 6.250 -12.958 1.00 46.03 109 PHE A N 1
ATOM 859 C CA . PHE A 1 109 ? 16.391 6.754 -13.317 1.00 46.03 109 PHE A CA 1
ATOM 860 C C . PHE A 1 109 ? 15.403 5.594 -13.334 1.00 46.03 109 PHE A C 1
ATOM 862 O O . PHE A 1 109 ? 14.844 5.239 -14.368 1.00 46.03 109 PHE A O 1
ATOM 869 N N . GLY A 1 110 ? 15.242 4.989 -12.161 1.00 50.16 110 GLY A N 1
ATOM 870 C CA . GLY A 1 110 ? 14.001 4.327 -11.819 1.00 50.16 110 GLY A CA 1
ATOM 871 C C . GLY A 1 110 ? 13.152 5.318 -11.026 1.00 50.16 110 GLY A C 1
ATOM 872 O O . GLY A 1 110 ? 13.671 5.938 -10.096 1.00 50.16 110 GLY A O 1
ATOM 873 N N . SER A 1 111 ? 11.892 5.540 -11.396 1.00 55.66 111 SER A N 1
ATOM 874 C CA . SER A 1 111 ? 11.011 6.423 -10.619 1.00 55.66 111 SER A CA 1
ATOM 875 C C . SER A 1 111 ? 10.068 5.611 -9.738 1.00 55.66 111 SER A C 1
ATOM 877 O O . SER A 1 111 ? 9.455 4.643 -10.182 1.00 55.66 111 SER A O 1
ATOM 879 N N . ALA A 1 112 ? 9.950 6.011 -8.475 1.00 62.06 112 ALA A N 1
ATOM 880 C CA . ALA A 1 112 ? 8.936 5.502 -7.568 1.00 62.06 112 ALA A CA 1
ATOM 881 C C . ALA A 1 112 ? 7.839 6.552 -7.415 1.00 62.06 112 ALA A C 1
ATOM 883 O O . ALA A 1 112 ? 8.117 7.751 -7.328 1.00 62.06 112 ALA A O 1
ATOM 884 N N . VAL A 1 113 ? 6.587 6.107 -7.373 1.00 67.06 113 VAL A N 1
ATOM 885 C CA . VAL A 1 113 ? 5.459 6.995 -7.090 1.00 67.06 113 VAL A CA 1
ATOM 886 C C . VAL A 1 113 ? 4.751 6.494 -5.854 1.00 67.06 113 VAL A C 1
ATOM 888 O O . VAL A 1 113 ? 4.133 5.433 -5.888 1.00 67.06 113 VAL A O 1
ATOM 891 N N . ARG A 1 114 ? 4.835 7.287 -4.786 1.00 75.12 114 ARG A N 1
ATOM 892 C CA . ARG A 1 114 ? 4.161 7.041 -3.515 1.00 75.12 114 ARG A CA 1
ATOM 893 C C . ARG A 1 114 ? 2.803 7.730 -3.496 1.00 75.12 114 ARG A C 1
ATOM 895 O O . ARG A 1 114 ? 2.690 8.921 -3.793 1.00 75.12 114 ARG A O 1
ATOM 902 N N . LYS A 1 115 ? 1.783 6.975 -3.113 1.00 80.19 115 LYS A N 1
ATOM 903 C CA . LYS A 1 115 ? 0.442 7.463 -2.805 1.00 80.19 115 LYS A CA 1
ATOM 904 C C . LYS A 1 115 ? 0.087 7.038 -1.396 1.00 80.19 115 LYS A C 1
ATOM 906 O O . LYS A 1 115 ? 0.335 5.898 -1.026 1.00 80.19 115 LYS A O 1
ATOM 911 N N . GLU A 1 116 ? -0.520 7.941 -0.637 1.00 86.19 116 GLU A N 1
ATOM 912 C CA . GLU A 1 116 ? -0.946 7.662 0.730 1.00 86.19 116 GLU A CA 1
ATOM 913 C C . GLU A 1 116 ? -2.351 8.201 1.002 1.00 86.19 116 GLU A C 1
ATOM 915 O O . GLU A 1 116 ? -2.754 9.233 0.460 1.00 86.19 116 GLU A O 1
ATOM 920 N N . ARG A 1 117 ? -3.102 7.488 1.842 1.00 86.69 117 ARG A N 1
ATOM 921 C CA . ARG A 1 117 ? -4.419 7.904 2.334 1.00 86.69 117 ARG A CA 1
ATOM 922 C C . ARG A 1 117 ? -4.598 7.411 3.762 1.00 86.69 117 ARG A C 1
ATOM 924 O O . ARG A 1 117 ? -4.221 6.286 4.075 1.00 86.69 117 ARG A O 1
ATOM 931 N N . SER A 1 118 ? -5.176 8.254 4.614 1.00 89.81 118 SER A N 1
ATOM 932 C CA . SER A 1 118 ? -5.610 7.874 5.962 1.00 89.81 118 SER A CA 1
ATOM 933 C C . SER A 1 118 ? -7.134 7.959 6.071 1.00 89.81 118 SER A C 1
ATOM 935 O O . SER A 1 118 ? -7.724 8.851 5.461 1.00 89.81 118 SER A O 1
ATOM 937 N N . PHE A 1 119 ? -7.757 7.039 6.804 1.00 87.31 119 PHE A N 1
ATOM 938 C CA . PHE A 1 119 ? -9.213 6.956 6.988 1.00 87.31 119 PHE A CA 1
ATOM 939 C C . PHE A 1 119 ? -9.566 6.199 8.276 1.00 87.31 119 PHE A C 1
ATOM 941 O O . PHE A 1 119 ? -8.711 5.509 8.835 1.00 87.31 119 PHE A O 1
ATOM 948 N N . LEU A 1 120 ? -10.815 6.317 8.736 1.00 86.88 120 LEU A N 1
ATOM 949 C CA . LEU A 1 120 ? -11.361 5.462 9.792 1.00 86.88 120 LEU A CA 1
ATOM 950 C C . LEU A 1 120 ? -12.147 4.319 9.151 1.00 86.88 120 LEU A C 1
ATOM 952 O O . LEU A 1 120 ? -12.887 4.534 8.193 1.00 86.88 120 LEU A O 1
ATOM 956 N N . ILE A 1 121 ? -12.029 3.094 9.669 1.00 80.31 121 ILE A N 1
ATOM 957 C CA . ILE A 1 121 ? -12.815 1.970 9.124 1.00 80.31 121 ILE A CA 1
ATOM 958 C C . ILE A 1 121 ? -14.319 2.184 9.343 1.00 80.31 121 ILE A C 1
ATOM 960 O O . ILE A 1 121 ? -15.137 1.786 8.511 1.00 80.31 121 ILE A O 1
ATOM 964 N N . SER A 1 122 ? -14.692 2.880 10.416 1.00 79.81 122 SER A N 1
ATOM 965 C CA . SER A 1 122 ? -16.072 3.284 10.682 1.00 79.81 122 SER A CA 1
ATOM 966 C C . SER A 1 122 ? -16.676 4.195 9.604 1.00 79.81 122 SER A C 1
ATOM 968 O O . SER A 1 122 ? -17.899 4.228 9.495 1.00 79.81 122 SER A O 1
ATOM 970 N N . ASP A 1 123 ? -15.867 4.845 8.755 1.00 80.50 123 ASP A N 1
ATOM 971 C CA . ASP A 1 123 ? -16.351 5.685 7.647 1.00 80.50 123 ASP A CA 1
ATOM 972 C C . ASP A 1 123 ? -17.039 4.875 6.528 1.00 80.50 123 ASP A C 1
ATOM 974 O O . ASP A 1 123 ? -17.697 5.452 5.661 1.00 80.50 123 ASP A O 1
ATOM 978 N N . PHE A 1 124 ? -16.883 3.547 6.521 1.00 74.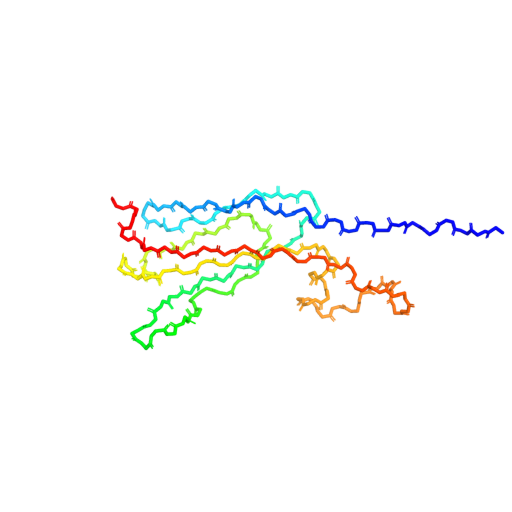50 124 PHE A N 1
ATOM 979 C CA . PHE A 1 124 ? -17.414 2.659 5.482 1.00 74.50 124 PHE A CA 1
ATOM 980 C C . PHE A 1 124 ? -18.690 1.896 5.891 1.00 74.50 124 PHE A C 1
ATOM 982 O O . PHE A 1 124 ? -19.136 1.031 5.134 1.00 74.50 124 PHE A O 1
ATOM 989 N N . LYS A 1 125 ? -19.258 2.175 7.073 1.00 64.44 125 LYS A N 1
ATOM 990 C CA . LYS A 1 125 ? -20.478 1.529 7.595 1.00 64.44 125 LYS A CA 1
ATOM 991 C C . LYS A 1 125 ? -21.766 2.252 7.193 1.00 64.44 125 LYS A C 1
ATOM 993 O O . LYS A 1 125 ? -21.753 3.497 7.086 1.00 64.44 125 LYS A O 1
#

Solvent-accessible surface area (backbone atoms only — not comparable to full-atom values): 7507 Å² total; per-residue (Å²): 134,81,76,80,74,81,78,81,77,58,67,50,58,66,55,58,84,67,48,78,49,65,70,85,35,43,34,43,36,41,58,79,43,86,66,57,57,40,29,41,40,37,33,25,42,51,46,97,88,68,49,75,45,74,80,41,80,45,82,35,79,62,51,60,51,76,44,55,53,90,81,47,68,63,82,38,45,37,36,42,36,43,30,43,22,17,59,67,37,41,39,42,75,73,65,68,40,77,68,89,85,53,94,80,57,94,69,88,65,42,39,73,43,79,46,74,52,73,49,51,53,60,76,66,112

Secondary structure (DSSP,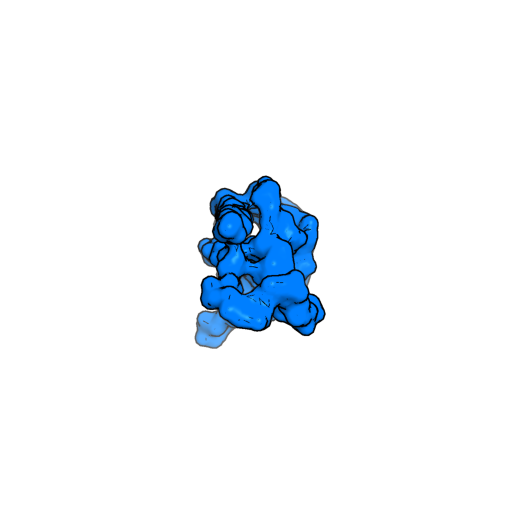 8-state):
--------------PPPPEEEESSEEEEE----TTEEEEEEEEEEEPTTS-EEEEEEEEESSSEEEEETTTS-TT-EEEEEEEEEEHHHHHHHTS----TT-SSSS---PPEEEEEEEEEGGGG-

Nearest PDB structures (foldseek):
  4nn6-assembly1_B  TM=6.731E-01  e=7.092E-03  Mus musculus
  2gys-assembly1_B  TM=7.299E-01  e=4.781E-02  Homo sapiens
  5e53-assembly4_D  TM=6.360E-01  e=5.658E-02  Gallus gallus
  4bq8-assembly1_A  TM=6.148E-01  e=4.513E-01  Mus musculus
  6bcs-assembly1_A  TM=5.384E-01  e=5.341E-01  Homo sapiens

Sequence (125 aa):
MTQEGDTITGVTKVPKDFDITMNDNLKISWDSREGTQAYSLIVSQKEESGDWLPVIDETLYVNFYIINSEVIETDDSIRVEVVAFDENYYNYVVKEMDASGVVGAYGVFGSAVRKERSFLISDFK

Radius of gyration: 17.94 Å; Cα contacts (8 Å, |Δi|>4): 230; chains: 1; bounding box: 50×20×58 Å

Foldseek 3Di:
DDDPPPPPPLPQPDWDAWDWADDQWIKIFTDDDPQWQKKWKWKWWQDPVRDTDTLDTDIDRHGMDIGGCVSPPQFTKMKIKMKTKGPLRCCVPPVVDDSPPDPPDPDPPIDIDMDMDIDHSVVND